Protein AF-A0A651FZJ6-F1 (afdb_monomer)

Foldseek 3Di:
DVVVVVVVVVVVVVVVVVQVVCCPDHPDNVVQVVCVVVVNHDDDDDDPPVCVVPPDPDPDPDDDPDDDPDDPDDDDDPVRVVVVVVVVVVVVVVVVVVVVVVVVVVPDPDPDDDPDDDDPDDPPDPDPDDD

Sequence (131 aa):
MKRRVFRGLAAFAVVAAGLALAGCAGDLNPVRDVFVATGIGEGPREAPEFISQTRPAASGYLPIGQTAPARDTTPKTDEELAEMEVELRRLRDRNTASAASARALASSPAPEPVIVEPVPALEPSPRPPQY

pLDDT: mean 80.11, std 11.49, range [53.88, 98.62]

Solvent-accessible surface area (backbone atoms only — not comparable to full-atom values): 8579 Å² total; per-residue (Å²): 111,69,71,62,53,52,51,51,52,52,53,49,51,52,52,52,51,51,54,60,58,36,55,73,78,50,97,54,42,72,66,59,51,51,32,32,74,68,69,80,34,82,70,94,71,83,72,56,68,73,53,61,73,68,48,64,96,71,75,70,85,78,66,86,87,65,77,74,77,82,70,98,61,84,78,77,51,75,67,59,48,54,51,49,54,53,52,52,51,54,48,50,52,52,52,50,52,53,50,50,53,51,50,56,61,68,68,50,78,81,76,79,80,80,84,73,78,79,78,77,81,76,76,81,77,79,78,77,84,88,128

Radius of gyration: 37.33 Å; Cα contacts (8 Å, |Δi|>4): 17; chains: 1; bounding box: 111×58×57 Å

Structure (mmCIF, N/CA/C/O backbone):
data_AF-A0A651FZJ6-F1
#
_entry.id   AF-A0A651FZJ6-F1
#
loop_
_atom_site.group_PDB
_atom_site.id
_atom_site.type_symbol
_atom_site.label_atom_id
_atom_site.label_alt_id
_atom_site.label_comp_id
_atom_site.label_asym_id
_atom_site.label_entity_id
_atom_site.label_seq_id
_atom_site.pdbx_PDB_ins_code
_atom_site.Cartn_x
_atom_site.Cartn_y
_atom_site.Cartn_z
_atom_site.occupancy
_atom_site.B_iso_or_equiv
_atom_site.auth_seq_id
_atom_site.auth_comp_id
_atom_site.auth_asym_id
_atom_site.auth_atom_id
_atom_site.pdbx_PDB_model_num
ATOM 1 N N . MET A 1 1 ? -61.856 -21.231 -19.435 1.00 56.16 1 MET A N 1
ATOM 2 C CA . MET A 1 1 ? -60.679 -20.420 -19.842 1.00 56.16 1 MET A CA 1
ATOM 3 C C . MET A 1 1 ? -59.886 -19.839 -18.672 1.00 56.16 1 MET A C 1
ATOM 5 O O . MET A 1 1 ? -58.691 -20.094 -18.616 1.00 56.16 1 MET A O 1
ATOM 9 N N . LYS A 1 2 ? -60.507 -19.148 -17.701 1.00 54.03 2 LYS A N 1
ATOM 10 C CA . LYS A 1 2 ? -59.806 -18.416 -16.618 1.00 54.03 2 LYS A CA 1
ATOM 11 C C . LYS A 1 2 ? -58.753 -19.227 -15.837 1.00 54.03 2 LYS A C 1
ATOM 13 O O . LYS A 1 2 ? -57.656 -18.735 -15.626 1.00 54.03 2 LYS A O 1
ATOM 18 N N . ARG A 1 3 ? -59.026 -20.495 -15.499 1.00 60.97 3 ARG A N 1
ATOM 19 C CA . ARG A 1 3 ? -58.083 -21.375 -14.769 1.00 60.97 3 ARG A CA 1
ATOM 20 C C . ARG A 1 3 ? -56.836 -21.790 -15.563 1.00 60.97 3 ARG A C 1
ATOM 22 O O . ARG A 1 3 ? -55.796 -22.027 -14.961 1.00 60.97 3 ARG A O 1
ATOM 29 N N . ARG A 1 4 ? -56.930 -21.894 -16.895 1.00 64.62 4 ARG A N 1
ATOM 30 C CA . ARG A 1 4 ? -55.774 -22.220 -17.756 1.00 64.62 4 ARG A CA 1
ATOM 31 C C . ARG A 1 4 ? -54.884 -20.993 -17.955 1.00 64.62 4 ARG A C 1
ATOM 33 O O . ARG A 1 4 ? -53.672 -21.116 -17.885 1.00 64.62 4 ARG A O 1
ATOM 40 N N . VAL A 1 5 ? -55.500 -19.816 -18.084 1.00 65.31 5 VAL A N 1
ATOM 41 C CA . VAL A 1 5 ? -54.796 -18.525 -18.154 1.00 65.31 5 VAL A CA 1
ATOM 42 C C . VAL A 1 5 ? -54.078 -18.222 -16.836 1.00 65.31 5 VAL A C 1
ATOM 44 O O . VAL A 1 5 ? -52.904 -17.884 -16.854 1.00 65.31 5 VAL A O 1
ATOM 47 N N . PHE A 1 6 ? -54.731 -18.443 -15.689 1.00 66.31 6 PHE A N 1
ATOM 48 C CA . PHE A 1 6 ? -54.115 -18.242 -14.371 1.00 66.31 6 PHE A CA 1
ATOM 49 C C . PHE A 1 6 ? -52.937 -19.191 -14.107 1.00 66.31 6 PHE A C 1
ATOM 51 O O . PHE A 1 6 ? -51.927 -18.779 -13.549 1.00 66.31 6 PHE A O 1
ATOM 58 N N . ARG A 1 7 ? -53.041 -20.455 -14.543 1.00 71.38 7 ARG A N 1
ATOM 59 C CA . ARG A 1 7 ? -51.930 -21.418 -14.464 1.00 71.38 7 ARG A CA 1
ATOM 60 C C . ARG A 1 7 ? -50.764 -21.038 -15.376 1.00 71.38 7 ARG A C 1
ATOM 62 O O . ARG A 1 7 ? -49.622 -21.170 -14.955 1.00 71.38 7 ARG A O 1
ATOM 69 N N . GLY A 1 8 ? -51.043 -20.538 -16.581 1.00 71.50 8 GLY A N 1
ATOM 70 C CA . GLY A 1 8 ? -50.011 -20.030 -17.490 1.00 71.50 8 GLY A CA 1
ATOM 71 C C . GLY A 1 8 ? -49.294 -18.799 -16.933 1.00 71.50 8 GLY A C 1
ATOM 72 O O . GLY A 1 8 ? -48.071 -18.736 -16.967 1.00 71.50 8 GLY A O 1
ATOM 73 N N . LEU A 1 9 ? -50.045 -17.865 -16.342 1.00 76.38 9 LEU A N 1
ATOM 74 C CA . LEU A 1 9 ? -49.489 -16.655 -15.733 1.00 76.38 9 LEU A CA 1
ATOM 75 C C . LEU A 1 9 ? -48.624 -16.976 -14.504 1.00 76.38 9 LEU A C 1
ATOM 77 O O . LEU A 1 9 ? -47.550 -16.408 -14.337 1.00 76.38 9 LEU A O 1
ATOM 81 N N . ALA A 1 10 ? -49.066 -17.924 -13.672 1.00 75.06 10 ALA A N 1
ATOM 82 C CA . ALA A 1 10 ? -48.309 -18.378 -12.509 1.00 75.06 10 ALA A CA 1
ATOM 83 C C . ALA A 1 10 ? -47.012 -19.100 -12.910 1.00 75.06 10 ALA A C 1
ATOM 85 O O . ALA A 1 10 ? -45.965 -18.840 -12.327 1.00 75.06 10 ALA A O 1
ATOM 86 N N . ALA A 1 11 ? -47.054 -19.959 -13.933 1.00 77.62 11 ALA A N 1
ATOM 87 C CA . ALA A 1 11 ? -45.857 -20.623 -14.446 1.00 77.62 11 ALA A CA 1
ATOM 88 C C . ALA A 1 11 ? -44.850 -19.616 -15.030 1.00 77.62 11 ALA A C 1
ATOM 90 O O . ALA A 1 11 ? -43.655 -19.712 -14.760 1.00 77.62 11 ALA A O 1
ATOM 91 N N . PHE A 1 12 ? -45.334 -18.612 -15.767 1.00 79.44 12 PHE A N 1
ATOM 92 C CA . PHE A 1 12 ? -44.494 -17.543 -16.304 1.00 79.44 12 PHE A CA 1
ATOM 93 C C . PHE A 1 12 ? -43.837 -16.710 -15.196 1.00 79.44 12 PHE A C 1
ATOM 95 O O . PHE A 1 12 ? -42.640 -16.441 -15.258 1.00 79.44 12 PHE A O 1
ATOM 102 N N . ALA A 1 13 ? -44.587 -16.361 -14.147 1.00 80.62 13 ALA A N 1
ATOM 103 C CA . ALA A 1 13 ? -44.062 -15.619 -13.003 1.00 80.62 13 ALA A CA 1
ATOM 104 C C . ALA A 1 13 ? -42.963 -16.391 -12.251 1.00 80.62 13 ALA A C 1
ATOM 106 O O . ALA A 1 13 ? -41.971 -15.794 -11.841 1.00 80.62 13 ALA A O 1
ATOM 107 N N . VAL A 1 14 ? -43.101 -17.714 -12.115 1.00 81.00 14 VAL A N 1
ATOM 108 C CA . VAL A 1 14 ? -42.085 -18.569 -11.476 1.00 81.00 14 VAL A CA 1
ATOM 109 C C . VAL A 1 14 ? -40.801 -18.633 -12.308 1.00 81.00 14 VAL A C 1
ATOM 111 O O . VAL A 1 14 ? -39.712 -18.498 -11.754 1.00 81.00 14 VAL A O 1
ATOM 114 N N . VAL A 1 15 ? -40.905 -18.777 -13.633 1.00 78.88 15 VAL A N 1
ATOM 115 C CA . VAL A 1 15 ? -39.729 -18.779 -14.523 1.00 78.88 15 VAL A CA 1
ATOM 116 C C . VAL A 1 15 ? -39.040 -17.412 -14.532 1.00 78.88 15 VAL A C 1
ATOM 118 O O . VAL A 1 15 ? -37.818 -17.341 -14.416 1.00 78.88 15 VAL A O 1
ATOM 121 N N . ALA A 1 16 ? -39.809 -16.323 -14.600 1.00 75.62 16 ALA A N 1
ATOM 122 C CA . ALA A 1 16 ? -39.272 -14.966 -14.562 1.00 75.62 16 ALA A CA 1
ATOM 123 C C . ALA A 1 16 ? -38.548 -14.667 -13.236 1.00 75.62 16 ALA A C 1
ATOM 125 O O . ALA A 1 16 ? -37.455 -14.104 -13.246 1.00 75.62 16 ALA A O 1
ATOM 126 N N . ALA A 1 17 ? -39.114 -15.100 -12.104 1.00 72.25 17 ALA A N 1
ATOM 127 C CA . ALA A 1 17 ? -38.477 -14.965 -10.797 1.00 72.25 17 ALA A CA 1
ATOM 128 C C . ALA A 1 17 ? -37.187 -15.798 -10.689 1.00 72.25 17 ALA A C 1
ATOM 130 O O . ALA A 1 17 ? -36.192 -15.314 -10.154 1.00 72.25 17 ALA A O 1
ATOM 131 N N . GLY A 1 18 ? -37.171 -17.017 -11.243 1.00 68.38 18 GLY A N 1
ATOM 132 C CA . GLY A 1 18 ? -35.977 -17.867 -11.281 1.00 68.38 18 GLY A CA 1
ATOM 133 C C . GLY A 1 18 ? -34.826 -17.253 -12.083 1.00 68.38 18 GLY A C 1
ATOM 134 O O . GLY A 1 18 ? -33.690 -17.245 -11.616 1.00 68.38 18 GLY A O 1
ATOM 135 N N . LEU A 1 19 ? -35.118 -16.671 -13.251 1.00 66.88 19 LEU A N 1
ATOM 136 C CA . LEU A 1 19 ? -34.114 -15.997 -14.087 1.00 66.88 19 LEU A CA 1
ATOM 137 C C . LEU A 1 19 ? -33.584 -14.708 -13.438 1.00 66.88 19 LEU A C 1
ATOM 139 O O . LEU A 1 19 ? -32.388 -14.431 -13.520 1.00 66.88 19 LEU A O 1
ATOM 143 N N . ALA A 1 20 ? -34.446 -13.944 -12.761 1.00 67.62 20 ALA A N 1
ATOM 144 C CA . ALA A 1 20 ? -34.046 -12.724 -12.059 1.00 67.62 20 ALA A CA 1
ATOM 145 C C . ALA A 1 20 ? -33.136 -13.006 -10.849 1.00 67.62 20 ALA A C 1
ATOM 147 O O . ALA A 1 20 ? -32.210 -12.244 -10.583 1.00 67.62 20 ALA A O 1
ATOM 148 N N . LEU A 1 21 ? -33.375 -14.107 -10.128 1.00 63.00 21 LEU A N 1
ATOM 149 C CA . LEU A 1 21 ? -32.569 -14.498 -8.968 1.00 63.00 21 LEU A CA 1
ATOM 150 C C . LEU A 1 21 ? -31.243 -15.165 -9.369 1.00 63.00 21 LEU A C 1
ATOM 152 O O . LEU A 1 21 ? -30.225 -14.917 -8.727 1.00 63.00 21 LEU A O 1
ATOM 156 N N . ALA A 1 22 ? -31.226 -15.966 -10.441 1.00 59.75 22 ALA A N 1
ATOM 157 C CA . ALA A 1 22 ? -30.014 -16.640 -10.914 1.00 59.75 22 ALA A CA 1
ATOM 158 C C . ALA A 1 22 ? -28.991 -15.676 -11.548 1.00 59.75 22 ALA A C 1
ATOM 160 O O . ALA A 1 22 ? -27.789 -15.879 -11.392 1.00 59.75 22 ALA A O 1
ATOM 161 N N . GLY A 1 23 ? -29.453 -14.598 -12.194 1.00 56.06 23 GLY A N 1
ATOM 162 C CA . GLY A 1 23 ? -28.576 -13.620 -12.846 1.00 56.06 23 GLY A CA 1
ATOM 163 C C . GLY A 1 23 ? -27.816 -12.681 -11.900 1.00 56.06 23 GLY A C 1
ATOM 164 O O . GLY A 1 23 ? -26.853 -12.052 -12.328 1.00 56.06 23 GLY A O 1
ATOM 165 N N . CYS A 1 24 ? -28.220 -12.574 -10.629 1.00 60.56 24 CYS A N 1
ATOM 166 C CA . CYS A 1 24 ? -27.622 -11.622 -9.683 1.00 60.56 24 CYS A CA 1
ATOM 167 C C . CYS A 1 24 ? -26.516 -12.207 -8.791 1.00 60.56 24 CYS A C 1
ATOM 169 O O . CYS A 1 24 ? -25.805 -11.432 -8.156 1.00 60.56 24 CYS A O 1
ATOM 171 N N . ALA A 1 25 ? -26.356 -13.533 -8.705 1.00 53.88 25 ALA A N 1
ATOM 172 C CA . ALA A 1 25 ? -25.411 -14.135 -7.753 1.00 53.88 25 ALA A CA 1
ATOM 173 C C . ALA A 1 25 ? -24.718 -15.427 -8.226 1.00 53.88 25 ALA A C 1
ATOM 175 O O . ALA A 1 25 ? -24.008 -16.044 -7.435 1.00 53.88 25 ALA A O 1
ATOM 176 N N . GLY A 1 26 ? -24.898 -15.856 -9.479 1.00 57.28 26 GLY A N 1
ATOM 177 C CA . GLY A 1 26 ? -24.304 -17.099 -9.973 1.00 57.28 26 GLY A CA 1
ATOM 178 C C . GLY A 1 26 ? -23.788 -17.013 -11.405 1.00 57.28 26 GLY A C 1
ATOM 179 O O . GLY A 1 26 ? -24.152 -16.121 -12.165 1.00 57.28 26 GLY A O 1
ATOM 180 N N . ASP A 1 27 ? -22.982 -18.004 -11.786 1.00 62.72 27 ASP A N 1
ATOM 181 C CA . ASP A 1 27 ? -22.454 -18.206 -13.144 1.00 62.72 27 ASP A CA 1
ATOM 182 C C . ASP A 1 27 ? -23.529 -18.512 -14.209 1.00 62.72 27 ASP A C 1
ATOM 184 O O . ASP A 1 27 ? -23.196 -18.784 -15.363 1.00 62.72 27 ASP A O 1
ATOM 188 N N . LEU A 1 28 ? -24.814 -18.455 -13.852 1.00 64.12 28 LEU A N 1
ATOM 189 C CA . LEU A 1 28 ? -25.954 -18.654 -14.742 1.00 64.12 28 LEU A CA 1
ATOM 190 C C . LEU A 1 28 ? -26.447 -17.294 -15.249 1.00 64.12 28 LEU A C 1
ATOM 192 O O . LEU A 1 28 ? -27.296 -16.652 -14.629 1.00 64.12 28 LEU A O 1
ATOM 196 N N . ASN A 1 29 ? -25.915 -16.853 -16.390 1.00 71.81 29 ASN A N 1
ATOM 197 C CA . ASN A 1 29 ? -26.337 -15.619 -17.044 1.00 71.81 29 ASN A CA 1
ATOM 198 C C . ASN A 1 29 ? -26.961 -15.946 -18.412 1.00 71.81 29 ASN A C 1
ATOM 200 O O . ASN A 1 29 ? -26.235 -16.067 -19.398 1.00 71.81 29 ASN A O 1
ATOM 204 N N . PRO A 1 30 ? -28.302 -16.024 -18.510 1.00 75.81 30 PRO A N 1
ATOM 205 C CA . PRO A 1 30 ? -28.985 -16.446 -19.733 1.00 75.81 30 PRO A CA 1
ATOM 206 C C . PRO A 1 30 ? -28.734 -15.498 -20.912 1.00 75.81 30 PRO A C 1
ATOM 208 O O . PRO A 1 30 ? -28.766 -15.924 -22.061 1.00 75.81 30 PRO A O 1
ATOM 211 N N . VAL A 1 31 ? -28.458 -14.217 -20.647 1.00 79.00 31 VAL A N 1
ATOM 212 C CA . VAL A 1 31 ? -28.100 -13.254 -21.693 1.00 79.00 31 VAL A CA 1
ATOM 213 C C . VAL A 1 31 ? -26.701 -13.570 -22.216 1.00 79.00 31 VAL A C 1
ATOM 215 O O . VAL A 1 31 ? -26.538 -13.756 -23.419 1.00 79.00 31 VAL A O 1
ATOM 218 N N . ARG A 1 32 ? -25.709 -13.713 -21.322 1.00 78.06 32 ARG A N 1
ATOM 219 C CA . ARG A 1 32 ? -24.340 -14.127 -21.684 1.00 78.06 32 ARG A CA 1
ATOM 220 C C . ARG A 1 32 ? -24.362 -15.423 -22.486 1.00 78.06 32 ARG A C 1
ATOM 222 O O . ARG A 1 32 ? -23.722 -15.491 -23.527 1.00 78.06 32 ARG A O 1
ATOM 229 N N . ASP A 1 33 ? -25.119 -16.414 -22.036 1.00 80.38 33 ASP A N 1
ATOM 230 C CA . ASP A 1 33 ? -25.146 -17.739 -22.649 1.00 80.38 33 ASP A CA 1
ATOM 231 C C . ASP A 1 33 ? -25.742 -17.700 -24.070 1.00 80.38 33 ASP A C 1
ATOM 233 O O . ASP A 1 33 ? -25.241 -18.382 -24.962 1.00 80.38 33 ASP A O 1
ATOM 237 N N . VAL A 1 34 ? -26.730 -16.831 -24.334 1.00 83.94 34 VAL A N 1
ATOM 238 C CA . VAL A 1 34 ? -27.232 -16.570 -25.699 1.00 83.94 34 VAL A CA 1
ATOM 239 C C . VAL A 1 34 ? -26.172 -15.887 -26.566 1.00 83.94 34 VAL A C 1
ATOM 241 O O . VAL A 1 34 ? -25.998 -16.260 -27.727 1.00 83.94 34 VAL A O 1
ATOM 244 N N . PHE A 1 35 ? -25.431 -14.914 -26.034 1.00 83.38 35 PHE A N 1
ATOM 245 C CA . PHE A 1 35 ? -24.344 -14.275 -26.781 1.00 83.38 35 PHE A CA 1
ATOM 246 C C . PHE A 1 35 ? -23.208 -15.261 -27.093 1.00 83.38 35 PHE A C 1
ATOM 248 O O . PHE A 1 35 ? -22.725 -15.289 -28.224 1.00 83.38 35 PHE A O 1
ATOM 255 N N . VAL A 1 36 ? -22.831 -16.123 -26.145 1.00 84.00 36 VAL A N 1
ATOM 256 C CA . VAL A 1 36 ? -21.841 -17.192 -26.365 1.00 84.00 36 VAL A CA 1
ATOM 257 C C . VAL A 1 36 ? -22.342 -18.193 -27.410 1.00 84.00 36 VAL A C 1
ATOM 259 O O . VAL A 1 36 ? -21.619 -18.513 -28.348 1.00 84.00 36 VAL A O 1
ATOM 262 N N . ALA A 1 37 ? -23.600 -18.637 -27.318 1.00 83.00 37 ALA A N 1
ATOM 263 C CA . ALA A 1 37 ? -24.184 -19.580 -28.274 1.00 83.00 37 ALA A CA 1
ATOM 264 C C . ALA A 1 37 ? -24.323 -19.009 -29.698 1.00 83.00 37 ALA A C 1
ATOM 266 O O . ALA A 1 37 ? -24.252 -19.754 -30.671 1.00 83.00 37 ALA A O 1
ATOM 267 N N . THR A 1 38 ? -24.512 -17.693 -29.833 1.00 87.19 38 THR A N 1
ATOM 268 C CA . THR A 1 38 ? -24.586 -17.002 -31.136 1.00 87.19 38 THR A CA 1
ATOM 269 C C . THR A 1 38 ? -23.210 -16.637 -31.703 1.00 87.19 38 THR A C 1
ATOM 271 O O . THR A 1 38 ? -23.134 -16.066 -32.788 1.00 87.19 38 THR A O 1
ATOM 274 N N . GLY A 1 39 ? -22.121 -16.967 -30.996 1.00 78.31 39 GLY A N 1
ATOM 275 C CA . GLY A 1 39 ? -20.743 -16.702 -31.419 1.00 78.31 39 GLY A CA 1
ATOM 276 C C . GLY A 1 39 ? -20.318 -15.233 -31.323 1.00 78.31 39 GLY A C 1
ATOM 277 O O . GLY A 1 39 ? -19.229 -14.883 -31.768 1.00 78.31 39 GLY A O 1
ATOM 278 N N . ILE A 1 40 ? -21.168 -14.373 -30.754 1.00 84.19 40 ILE A N 1
ATOM 279 C CA . ILE A 1 40 ? -20.885 -12.947 -30.528 1.00 84.19 40 ILE A CA 1
ATOM 280 C C . ILE A 1 40 ? -20.202 -12.744 -29.164 1.00 84.19 40 ILE A C 1
ATOM 282 O O . ILE A 1 40 ? -19.433 -11.805 -28.978 1.00 84.19 40 ILE A O 1
ATOM 286 N N . GLY A 1 41 ? -20.499 -13.613 -28.199 1.00 77.06 41 GLY A N 1
ATOM 287 C CA . GLY A 1 41 ? -19.971 -13.584 -26.842 1.00 77.06 41 GLY A CA 1
ATOM 288 C C . GLY A 1 41 ? -18.797 -14.535 -26.638 1.00 77.06 41 GLY A C 1
ATOM 289 O O . GLY A 1 41 ? -18.684 -15.572 -27.286 1.00 77.06 41 GLY A O 1
ATOM 290 N N . GLU A 1 42 ? -17.945 -14.194 -25.678 1.00 77.00 42 GLU A N 1
ATOM 291 C CA . GLU A 1 42 ? -16.810 -15.013 -25.266 1.00 77.00 42 GLU A CA 1
ATOM 292 C C . GLU A 1 42 ? -17.217 -15.980 -24.143 1.00 77.00 42 GLU A C 1
ATOM 294 O O . GLU A 1 42 ? -17.819 -15.569 -23.147 1.00 77.00 42 GLU A O 1
ATOM 299 N N . GLY A 1 43 ? -16.897 -17.266 -24.302 1.00 76.50 43 GLY A N 1
ATOM 300 C CA . GLY A 1 43 ? -17.128 -18.275 -23.269 1.00 76.50 43 GLY A CA 1
ATOM 301 C C . GLY A 1 43 ? -16.175 -18.140 -22.071 1.00 76.50 43 GLY A C 1
ATOM 302 O O . GLY A 1 43 ? -15.201 -17.383 -22.124 1.00 76.50 43 GLY A O 1
ATOM 303 N N . PRO A 1 44 ? -16.419 -18.891 -20.981 1.00 71.94 44 PRO A N 1
ATOM 304 C CA . PRO A 1 44 ? -15.479 -18.978 -19.869 1.00 71.94 44 PRO A CA 1
ATOM 305 C C . PRO A 1 44 ? -14.117 -19.454 -20.383 1.00 71.94 44 PRO A C 1
ATOM 307 O O . PRO A 1 44 ? -14.021 -20.511 -21.007 1.00 71.94 44 PRO A O 1
ATOM 310 N N . ARG A 1 45 ? -13.067 -18.670 -20.136 1.00 78.06 45 ARG A N 1
ATOM 311 C CA . ARG A 1 45 ? -11.692 -19.058 -20.455 1.00 78.06 45 ARG A CA 1
ATOM 312 C C . ARG A 1 45 ? -11.033 -19.641 -19.221 1.00 78.06 45 ARG A C 1
ATOM 314 O O . ARG A 1 45 ? -11.185 -19.111 -18.119 1.00 78.06 45 ARG A O 1
ATOM 321 N N . GLU A 1 46 ? -10.281 -20.710 -19.428 1.00 80.69 46 GLU A N 1
ATOM 322 C CA . GLU A 1 46 ? -9.423 -21.255 -18.390 1.00 80.69 46 GLU A CA 1
ATOM 323 C C . GLU A 1 46 ? -8.365 -20.217 -18.001 1.00 80.69 46 GLU A C 1
ATOM 325 O O . GLU A 1 46 ? -7.832 -19.490 -18.848 1.00 80.69 46 GLU A O 1
ATOM 330 N N . ALA A 1 47 ? -8.110 -20.097 -16.700 1.00 80.12 47 ALA A N 1
ATOM 331 C CA . ALA A 1 47 ? -7.094 -19.181 -16.216 1.00 80.12 47 ALA A CA 1
ATOM 332 C C . ALA A 1 47 ? -5.704 -19.687 -16.649 1.00 80.12 47 ALA A C 1
ATOM 334 O O . ALA A 1 47 ? -5.441 -20.882 -16.541 1.00 80.12 47 ALA A O 1
ATOM 335 N N . PRO A 1 48 ? -4.795 -18.804 -17.096 1.00 88.38 48 PRO A N 1
ATOM 336 C CA . PRO A 1 48 ? -3.400 -19.160 -17.326 1.00 88.38 48 PRO A CA 1
ATOM 337 C C . PRO A 1 48 ? -2.756 -19.840 -16.114 1.00 88.38 48 PRO A C 1
ATOM 339 O O . PRO A 1 48 ? -3.050 -19.494 -14.969 1.00 88.38 48 PRO A O 1
ATOM 342 N N . GLU A 1 49 ? -1.804 -20.734 -16.369 1.00 85.81 49 GLU A N 1
ATOM 343 C CA . GLU A 1 49 ? -1.218 -21.612 -15.348 1.00 85.81 49 GLU A CA 1
ATOM 344 C C . GLU A 1 49 ? -0.540 -20.859 -14.188 1.00 85.81 49 GLU A C 1
ATOM 346 O O . GLU A 1 49 ? -0.629 -21.235 -13.024 1.00 85.81 49 GLU A O 1
ATOM 351 N N . PHE A 1 50 ? 0.087 -19.715 -14.462 1.00 88.25 50 PHE A N 1
ATOM 352 C CA . PHE A 1 50 ? 0.667 -18.904 -13.390 1.00 88.25 50 PHE A CA 1
ATOM 353 C C . PHE A 1 50 ? -0.406 -18.276 -12.481 1.00 88.25 50 PHE A C 1
ATOM 355 O O . PHE A 1 50 ? -0.135 -17.993 -11.317 1.00 88.25 50 PHE A O 1
ATOM 362 N N . ILE A 1 51 ? -1.626 -18.057 -12.982 1.00 84.25 51 ILE A N 1
ATOM 363 C CA . ILE A 1 51 ? -2.750 -17.542 -12.191 1.00 84.25 51 ILE A CA 1
ATOM 364 C C . ILE A 1 51 ? -3.362 -18.673 -11.369 1.00 84.25 51 ILE A C 1
ATOM 366 O O . ILE A 1 51 ? -3.641 -18.466 -10.192 1.00 84.25 51 ILE A O 1
ATOM 370 N N . SER A 1 52 ? -3.539 -19.865 -11.947 1.00 81.56 52 SER A N 1
ATOM 371 C CA . SER A 1 52 ? -4.075 -21.023 -11.218 1.00 81.56 52 SER A CA 1
ATOM 372 C C . SER A 1 52 ? -3.177 -21.417 -10.039 1.00 81.56 52 SER A C 1
ATOM 374 O O . SER A 1 52 ? -3.687 -21.680 -8.953 1.00 81.56 52 SER A O 1
ATOM 376 N N . GLN A 1 53 ? -1.852 -21.369 -10.216 1.00 85.00 53 GLN A N 1
ATOM 377 C CA . GLN A 1 53 ? -0.878 -21.724 -9.178 1.00 85.00 53 GLN A CA 1
ATOM 378 C C . GLN A 1 53 ? -0.715 -20.664 -8.081 1.00 85.00 53 GLN A C 1
ATOM 380 O O . GLN A 1 53 ? -0.436 -21.003 -6.932 1.00 85.00 53 GLN A O 1
ATOM 385 N N . THR A 1 54 ? -0.848 -19.378 -8.418 1.00 84.75 54 THR A N 1
ATOM 386 C CA . THR A 1 54 ? -0.632 -18.286 -7.450 1.00 84.75 54 THR A CA 1
ATOM 387 C C . THR A 1 54 ? -1.906 -17.860 -6.735 1.00 84.75 54 THR A C 1
ATOM 389 O O . THR A 1 54 ? -1.835 -17.277 -5.650 1.00 84.75 54 THR A O 1
ATOM 392 N N . ARG A 1 55 ? -3.081 -18.130 -7.317 1.00 78.81 55 ARG A N 1
ATOM 393 C CA . ARG A 1 55 ? -4.355 -17.737 -6.721 1.00 78.81 55 ARG A CA 1
ATOM 394 C C . ARG A 1 55 ? -4.642 -18.601 -5.490 1.00 78.81 55 ARG A C 1
ATOM 396 O O . ARG A 1 55 ? -4.698 -19.824 -5.604 1.00 78.81 55 ARG A O 1
ATOM 403 N N . PRO A 1 56 ? -4.902 -17.994 -4.319 1.00 79.50 56 PRO A N 1
ATOM 404 C CA . PRO A 1 56 ? -5.372 -18.739 -3.161 1.00 79.50 56 PRO A CA 1
ATOM 405 C C . PRO A 1 56 ? -6.644 -19.518 -3.512 1.00 79.50 56 PRO A C 1
ATOM 407 O O . PRO A 1 56 ? -7.591 -18.937 -4.046 1.00 79.50 56 PRO A O 1
ATOM 410 N N . ALA A 1 57 ? -6.685 -20.811 -3.174 1.00 70.56 57 ALA A N 1
ATOM 411 C CA . ALA A 1 57 ? -7.836 -21.685 -3.437 1.00 70.56 57 ALA A CA 1
ATOM 412 C C . ALA A 1 57 ? -9.149 -21.149 -2.830 1.00 70.56 57 ALA A C 1
ATOM 414 O O . ALA A 1 57 ? -10.233 -21.426 -3.335 1.00 70.56 57 ALA A O 1
ATOM 415 N N . ALA A 1 58 ? -9.042 -20.338 -1.775 1.00 67.38 58 ALA A N 1
ATOM 416 C CA . ALA A 1 58 ? -10.132 -19.571 -1.198 1.00 67.38 58 ALA A CA 1
ATOM 417 C C . ALA A 1 58 ? -9.733 -18.091 -1.116 1.00 67.38 58 ALA A C 1
ATOM 419 O O . ALA A 1 58 ? -9.093 -17.656 -0.159 1.00 67.38 58 ALA A O 1
ATOM 420 N N . SER A 1 59 ? -10.127 -17.287 -2.103 1.00 63.12 59 SER A N 1
ATOM 421 C CA . SER A 1 59 ? -10.202 -15.838 -1.914 1.00 63.12 59 SER A CA 1
ATOM 422 C C . SER A 1 59 ? -11.511 -15.540 -1.189 1.00 63.12 59 SER A C 1
ATOM 424 O O . SER A 1 59 ? -12.541 -15.312 -1.824 1.00 63.12 59 SER A O 1
ATOM 426 N N . GLY A 1 60 ? -11.500 -15.625 0.143 1.00 69.94 60 GLY A N 1
ATOM 427 C CA . GLY A 1 60 ? -12.629 -15.159 0.940 1.00 69.94 60 GLY A CA 1
ATOM 428 C C . GLY A 1 60 ? -12.956 -13.715 0.556 1.00 69.94 60 GLY A C 1
ATOM 429 O O . GLY A 1 60 ? -12.050 -12.895 0.403 1.00 69.94 60 GLY A O 1
ATOM 430 N N . TYR A 1 61 ? -14.240 -13.412 0.357 1.00 67.62 61 TYR A N 1
ATOM 431 C CA . TYR A 1 61 ? -14.714 -12.036 0.244 1.00 67.62 61 TYR A CA 1
ATOM 432 C C . TYR A 1 61 ? -14.167 -11.246 1.439 1.00 67.62 61 TYR A C 1
ATOM 434 O O . TYR A 1 61 ? -14.413 -11.634 2.581 1.00 67.62 61 TYR A O 1
ATOM 442 N N . LEU A 1 62 ? -13.396 -10.184 1.180 1.00 67.94 62 LEU A N 1
ATOM 443 C CA . LEU A 1 62 ? -12.969 -9.241 2.209 1.00 67.94 62 LEU A CA 1
ATOM 444 C C . LEU A 1 62 ? -14.024 -8.126 2.270 1.00 67.94 62 LEU A C 1
ATOM 446 O O .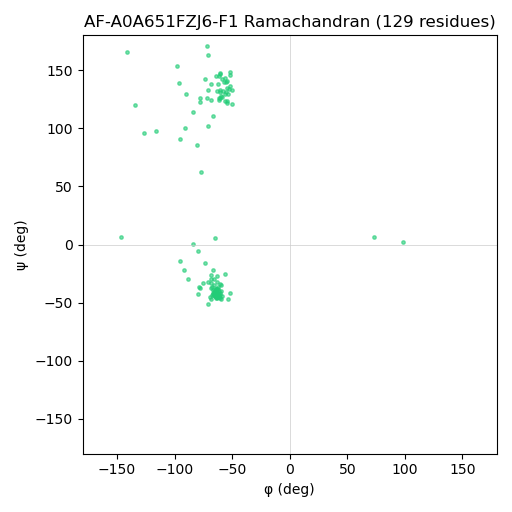 LEU A 1 62 ? -14.044 -7.260 1.392 1.00 67.94 62 LEU A O 1
ATOM 450 N N . PRO A 1 63 ? -14.947 -8.160 3.241 1.00 72.56 63 PRO A N 1
ATOM 451 C CA . PRO A 1 63 ? -16.012 -7.178 3.348 1.00 72.56 63 PRO A CA 1
ATOM 452 C C . PRO A 1 63 ? -15.445 -5.776 3.547 1.00 72.56 63 PRO A C 1
ATOM 454 O O . PRO A 1 63 ? -14.698 -5.493 4.485 1.00 72.56 63 PRO A O 1
ATOM 457 N N . ILE A 1 64 ? -15.847 -4.885 2.648 1.00 72.94 64 ILE A N 1
ATOM 458 C CA . ILE A 1 64 ? -15.517 -3.466 2.705 1.00 72.94 64 ILE A CA 1
ATOM 459 C C . ILE A 1 64 ? -16.258 -2.879 3.914 1.00 72.94 64 ILE A C 1
ATOM 461 O O . ILE A 1 64 ? -17.471 -3.035 4.029 1.00 72.94 64 ILE A O 1
ATOM 465 N N . GLY A 1 65 ? -15.532 -2.246 4.836 1.00 75.31 65 GLY A N 1
ATOM 466 C CA . GLY A 1 65 ? -16.102 -1.697 6.073 1.00 75.31 65 GLY A CA 1
ATOM 467 C C . GLY A 1 65 ? -15.944 -2.579 7.314 1.00 75.31 65 GLY A C 1
ATOM 468 O O . GLY A 1 65 ? -16.390 -2.174 8.385 1.00 75.31 65 GLY A O 1
ATOM 469 N N . GLN A 1 66 ? -15.281 -3.738 7.222 1.00 69.06 66 GLN A N 1
ATOM 470 C CA . GLN A 1 66 ? -14.816 -4.413 8.433 1.00 69.06 66 GLN A CA 1
ATOM 471 C C . GLN A 1 66 ? -13.553 -3.745 8.965 1.00 69.06 66 GLN A C 1
ATOM 473 O O . GLN A 1 66 ? -12.564 -3.555 8.254 1.00 69.06 66 GLN A O 1
ATOM 478 N N . THR A 1 67 ? -13.605 -3.367 10.237 1.00 72.12 67 THR A N 1
ATOM 479 C CA . THR A 1 67 ? -12.443 -2.883 10.970 1.00 72.12 67 THR A CA 1
ATOM 480 C C . THR A 1 67 ? -11.429 -4.017 11.050 1.00 72.12 67 THR A C 1
ATOM 482 O O . THR A 1 67 ? -11.788 -5.148 11.380 1.00 72.12 67 THR A O 1
ATOM 485 N N . ALA A 1 68 ? -10.168 -3.724 10.725 1.00 76.81 68 ALA A N 1
ATOM 486 C CA . ALA A 1 68 ? -9.090 -4.686 10.904 1.00 76.81 68 ALA A CA 1
ATOM 487 C C . ALA A 1 68 ? -9.113 -5.231 12.347 1.00 76.81 68 ALA A C 1
ATOM 489 O O . ALA A 1 68 ? -9.454 -4.474 13.264 1.00 76.81 68 ALA A O 1
ATOM 490 N N . PRO A 1 69 ? -8.757 -6.512 12.563 1.00 79.50 69 PRO A N 1
ATOM 491 C CA . PRO A 1 69 ? -8.658 -7.058 13.908 1.00 79.50 69 PRO A CA 1
ATOM 492 C C . PRO A 1 69 ? -7.772 -6.148 14.761 1.00 79.50 69 PRO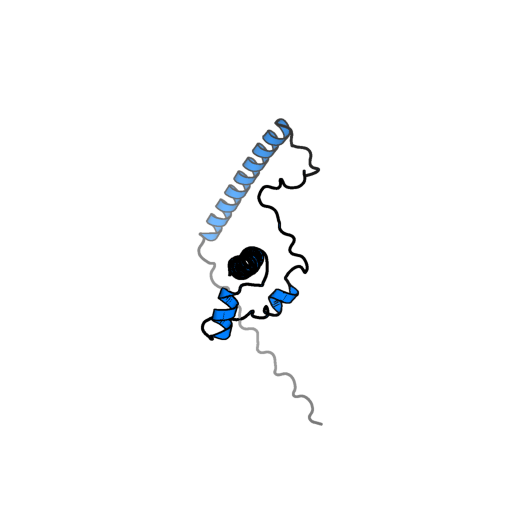 A C 1
ATOM 494 O O . PRO A 1 69 ? -6.738 -5.659 14.291 1.00 79.50 69 PRO A O 1
ATOM 497 N N . ALA A 1 70 ? -8.215 -5.887 15.993 1.00 79.19 70 ALA A N 1
ATOM 498 C CA . ALA A 1 70 ? -7.482 -5.044 16.923 1.00 79.19 70 ALA A CA 1
ATOM 499 C C . ALA A 1 70 ? -6.061 -5.597 17.066 1.00 79.19 70 ALA A C 1
ATOM 501 O O . ALA A 1 70 ? -5.867 -6.779 17.354 1.00 79.19 70 ALA A O 1
ATOM 502 N N . ARG A 1 71 ? -5.066 -4.752 16.796 1.00 82.75 71 ARG A N 1
ATOM 503 C CA . ARG A 1 71 ? -3.670 -5.133 16.986 1.00 82.75 71 ARG A CA 1
ATOM 504 C C . ARG A 1 71 ? -3.407 -5.209 18.482 1.00 82.75 71 ARG A C 1
ATOM 506 O O . ARG A 1 71 ? -3.760 -4.280 19.203 1.00 82.75 71 ARG A O 1
ATOM 513 N N . ASP A 1 72 ? -2.760 -6.285 18.917 1.00 85.44 72 ASP A N 1
ATOM 514 C CA . ASP A 1 72 ? -2.279 -6.440 20.291 1.00 85.44 72 ASP A CA 1
ATOM 515 C C . ASP A 1 72 ? -1.002 -5.612 20.493 1.00 85.44 72 ASP A C 1
ATOM 517 O O . ASP A 1 72 ? 0.108 -6.117 20.639 1.00 85.44 72 ASP A O 1
ATOM 521 N N . THR A 1 73 ? -1.140 -4.298 20.338 1.00 84.44 73 THR A N 1
ATOM 522 C CA . THR A 1 73 ? -0.050 -3.342 20.500 1.00 84.44 73 THR A CA 1
ATOM 523 C C . THR A 1 73 ? -0.552 -2.189 21.339 1.00 84.44 73 THR A C 1
ATOM 525 O O . THR A 1 73 ? -1.493 -1.498 20.940 1.00 84.44 73 THR A O 1
ATOM 528 N N . THR A 1 74 ? 0.093 -1.964 22.478 1.00 87.62 74 THR A N 1
ATOM 529 C CA . THR A 1 74 ? -0.192 -0.819 23.338 1.00 87.62 74 THR A CA 1
ATOM 530 C C . THR A 1 74 ? 0.065 0.483 22.570 1.00 87.62 74 THR A C 1
ATOM 532 O O . THR A 1 74 ? 1.125 0.616 21.946 1.00 87.62 74 THR A O 1
ATOM 535 N N . PRO A 1 75 ? -0.875 1.445 22.581 1.00 87.69 75 PRO A N 1
ATOM 536 C CA . PRO A 1 75 ? -0.626 2.777 22.045 1.00 87.69 75 PRO A CA 1
ATOM 537 C C . PRO A 1 75 ? 0.552 3.428 22.771 1.00 87.69 75 PRO A C 1
ATOM 539 O O . PRO A 1 75 ? 0.693 3.270 23.983 1.00 87.69 75 PRO A O 1
ATOM 542 N N . LYS A 1 76 ? 1.378 4.177 22.038 1.00 92.19 76 LYS A N 1
ATOM 543 C CA . LYS A 1 76 ? 2.419 5.004 22.656 1.00 92.19 76 LYS A CA 1
ATOM 544 C C . LYS A 1 76 ? 1.780 6.089 23.518 1.00 92.19 76 LYS A C 1
ATOM 546 O O . LYS A 1 76 ? 0.728 6.616 23.154 1.00 92.19 76 LYS A O 1
ATOM 551 N N . THR A 1 77 ? 2.424 6.431 24.626 1.00 96.56 77 THR A N 1
ATOM 552 C CA . THR A 1 77 ? 2.055 7.609 25.419 1.00 96.56 77 THR A CA 1
ATOM 553 C C . THR A 1 77 ? 2.433 8.898 24.680 1.00 96.56 77 THR A C 1
ATOM 555 O O . THR A 1 77 ? 3.252 8.879 23.758 1.00 96.56 77 THR A O 1
ATOM 558 N N . ASP A 1 78 ? 1.862 10.033 25.088 1.00 96.69 78 ASP A N 1
ATOM 559 C CA . ASP A 1 78 ? 2.173 11.335 24.479 1.00 96.69 78 ASP A CA 1
ATOM 560 C C . ASP A 1 78 ? 3.660 11.705 24.629 1.00 96.69 78 ASP A C 1
ATOM 562 O O . ASP A 1 78 ? 4.255 12.293 23.725 1.00 96.69 78 ASP A O 1
ATOM 566 N N . GLU A 1 79 ? 4.285 11.309 25.741 1.00 96.50 79 GLU A N 1
ATOM 567 C CA . GLU A 1 79 ? 5.714 11.520 25.992 1.00 96.50 79 GLU A CA 1
ATOM 568 C C . GLU A 1 79 ? 6.584 10.657 25.065 1.00 96.50 79 GLU A C 1
ATOM 570 O O . GLU A 1 79 ? 7.505 11.161 24.421 1.00 96.50 79 GLU A O 1
ATOM 575 N N . GLU A 1 80 ? 6.244 9.374 24.904 1.00 96.38 80 GLU A N 1
ATOM 576 C CA . GLU A 1 80 ? 6.928 8.474 23.965 1.00 96.38 80 GLU A CA 1
ATOM 577 C C . GLU A 1 80 ? 6.770 8.917 22.506 1.00 96.38 80 GLU A C 1
ATOM 579 O O . GLU A 1 80 ? 7.656 8.689 21.676 1.00 96.38 80 GLU A O 1
ATOM 584 N N . LEU A 1 81 ? 5.630 9.525 22.170 1.00 97.38 81 LEU A N 1
ATOM 585 C CA . LEU A 1 81 ? 5.391 10.095 20.852 1.00 97.38 81 LEU A CA 1
ATOM 586 C C . LEU A 1 81 ? 6.275 11.326 20.620 1.00 97.38 81 LEU A C 1
ATOM 588 O O . LEU A 1 81 ? 6.936 11.399 19.584 1.00 97.38 81 LEU A O 1
ATOM 592 N N . ALA A 1 82 ? 6.341 12.244 21.587 1.00 97.62 82 ALA A N 1
ATOM 593 C CA . ALA A 1 82 ? 7.173 13.442 21.502 1.00 97.62 82 ALA A CA 1
ATOM 594 C C . ALA A 1 82 ? 8.667 13.102 21.355 1.00 97.62 82 ALA A C 1
ATOM 596 O O . ALA A 1 82 ? 9.347 13.669 20.496 1.00 97.62 82 ALA A O 1
ATOM 597 N N . GLU A 1 83 ? 9.168 12.131 22.122 1.00 98.19 83 GLU A N 1
ATOM 598 C CA . GLU A 1 83 ? 10.553 11.661 22.000 1.00 98.19 83 GLU A CA 1
ATOM 599 C C . GLU A 1 83 ? 10.814 11.049 20.614 1.00 98.19 83 GLU A C 1
ATOM 601 O O . GLU A 1 83 ? 11.799 11.373 19.947 1.00 98.19 83 GLU A O 1
ATOM 606 N N . MET A 1 84 ? 9.884 10.229 20.113 1.00 97.25 84 MET A N 1
ATOM 607 C CA . MET A 1 84 ? 9.995 9.639 18.778 1.00 97.25 84 MET A CA 1
ATOM 608 C C . MET A 1 84 ? 10.008 10.707 17.672 1.00 97.25 84 MET A C 1
ATOM 610 O O . MET A 1 84 ? 10.736 10.572 16.689 1.00 97.25 84 MET A O 1
ATOM 614 N N . GLU A 1 85 ? 9.243 11.791 17.807 1.00 98.06 85 GLU A N 1
ATOM 615 C CA . GLU A 1 85 ? 9.281 12.905 16.854 1.00 98.06 85 GLU A CA 1
ATOM 616 C C . GLU A 1 85 ? 10.638 13.619 16.842 1.00 98.06 85 GLU A C 1
ATOM 618 O O . GLU A 1 85 ? 11.147 13.972 15.769 1.00 98.06 85 GLU A O 1
ATOM 623 N N . VAL A 1 86 ? 1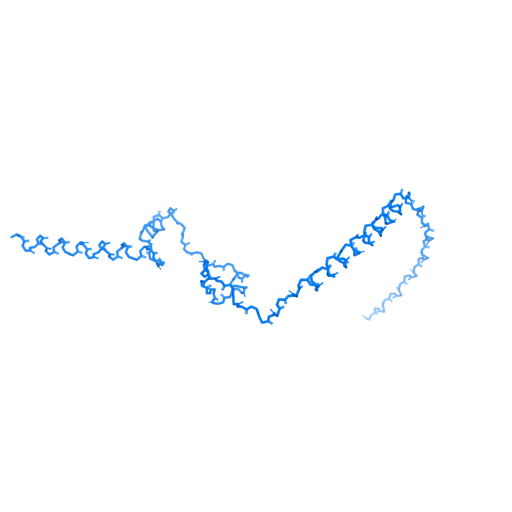1.245 13.810 18.016 1.00 98.56 86 VAL A N 1
ATOM 624 C CA . VAL A 1 86 ? 12.597 14.368 18.147 1.00 98.56 86 VAL A CA 1
ATOM 625 C C . VAL A 1 86 ? 13.619 13.444 17.486 1.00 98.56 86 VAL A C 1
ATOM 627 O O . VAL A 1 86 ? 14.445 13.908 16.691 1.00 98.56 86 VAL A O 1
ATOM 630 N N . GLU A 1 87 ? 13.529 12.136 17.730 1.00 98.06 87 GLU A N 1
ATOM 631 C CA . GLU A 1 87 ? 14.408 11.145 17.112 1.00 98.06 87 GLU A CA 1
ATOM 632 C C . GLU A 1 87 ? 14.284 11.146 15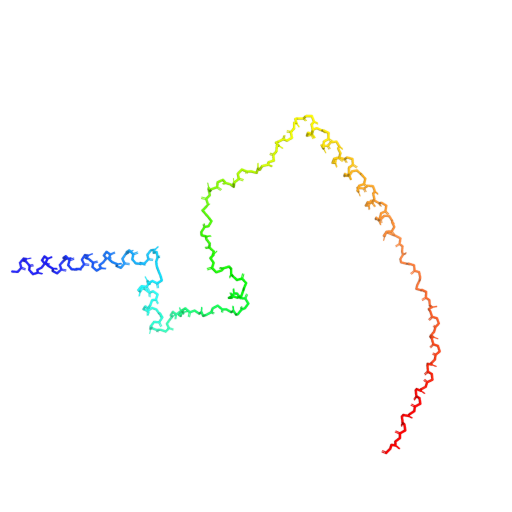.579 1.00 98.06 87 GLU A C 1
ATOM 634 O O . GLU A 1 87 ? 15.294 11.184 14.865 1.00 98.06 87 GLU A O 1
ATOM 639 N N . LEU A 1 88 ? 13.056 11.169 15.052 1.00 98.62 88 LEU A N 1
ATOM 640 C CA . LEU A 1 88 ? 12.799 11.208 13.612 1.00 98.62 88 LEU A CA 1
ATOM 641 C C . LEU A 1 88 ? 13.343 12.484 12.966 1.00 98.62 88 LEU A C 1
ATOM 643 O O . LEU A 1 88 ? 13.900 12.429 11.863 1.00 98.62 88 LEU A O 1
ATOM 647 N N . ARG A 1 89 ? 13.236 13.631 13.646 1.00 98.44 89 ARG A N 1
ATOM 648 C CA . ARG A 1 89 ? 13.830 14.890 13.175 1.00 98.44 89 ARG A CA 1
ATOM 649 C C . ARG A 1 89 ? 15.354 14.783 13.124 1.00 98.44 89 ARG A C 1
ATOM 651 O O . ARG A 1 89 ? 15.948 15.047 12.082 1.00 98.44 89 ARG A O 1
ATOM 658 N N . ARG A 1 90 ? 15.975 14.249 14.178 1.00 98.38 90 ARG A N 1
ATOM 659 C CA . ARG A 1 90 ? 17.424 13.996 14.229 1.00 98.38 90 ARG A CA 1
ATOM 660 C C . ARG A 1 90 ? 17.895 13.043 13.126 1.00 98.38 90 ARG A C 1
ATOM 662 O O . ARG A 1 90 ? 18.975 13.221 12.560 1.00 98.38 90 ARG A O 1
ATOM 669 N N . LEU A 1 91 ? 17.122 12.000 12.825 1.00 98.38 91 LEU A N 1
ATOM 670 C CA . LEU A 1 91 ? 17.400 11.073 11.723 1.00 98.38 91 LEU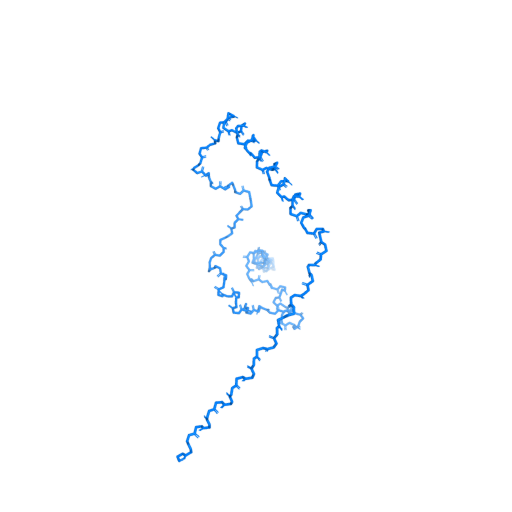 A CA 1
ATOM 671 C C . LEU A 1 91 ? 17.329 11.777 10.368 1.00 98.38 91 LEU A C 1
ATOM 673 O O . LEU A 1 91 ? 18.236 11.616 9.550 1.00 98.38 91 LEU A O 1
ATOM 677 N N . ARG A 1 92 ? 16.294 12.591 10.145 1.00 98.44 92 ARG A N 1
ATOM 678 C CA . ARG A 1 92 ? 16.153 13.381 8.920 1.00 98.44 92 ARG A CA 1
ATOM 679 C C . ARG A 1 92 ? 17.339 14.321 8.721 1.00 98.44 92 ARG A C 1
ATOM 681 O O . ARG A 1 92 ? 17.878 14.366 7.615 1.00 98.44 92 ARG A O 1
ATOM 688 N N . ASP A 1 93 ? 17.775 15.014 9.766 1.00 98.44 93 ASP A N 1
ATOM 689 C CA . ASP A 1 93 ? 18.890 15.961 9.681 1.00 98.44 93 ASP A CA 1
ATOM 690 C C . ASP A 1 93 ? 20.202 15.247 9.330 1.00 98.44 93 ASP A C 1
ATOM 692 O O . ASP A 1 93 ? 20.916 15.662 8.415 1.00 98.44 93 ASP A O 1
ATOM 696 N N . ARG A 1 94 ? 20.475 14.099 9.969 1.00 97.75 94 ARG A N 1
ATOM 697 C CA . ARG A 1 94 ? 21.633 13.249 9.635 1.00 97.75 94 ARG A CA 1
ATOM 698 C C . ARG A 1 94 ? 21.604 12.768 8.187 1.00 97.75 94 ARG A C 1
ATOM 700 O O . ARG A 1 94 ? 22.611 12.873 7.488 1.00 97.75 94 ARG A O 1
ATOM 707 N N . ASN A 1 95 ? 20.458 12.274 7.724 1.00 98.00 95 ASN A N 1
ATOM 708 C CA . ASN A 1 95 ? 20.306 11.803 6.348 1.00 98.00 95 ASN A CA 1
ATOM 709 C C . ASN A 1 95 ? 20.476 12.946 5.345 1.00 98.00 95 ASN A C 1
ATOM 711 O O . ASN A 1 95 ? 21.104 12.769 4.305 1.00 98.00 95 ASN A O 1
ATOM 715 N N . THR A 1 96 ? 19.968 14.135 5.670 1.00 97.94 96 THR A N 1
ATOM 716 C CA . THR A 1 96 ? 20.108 15.328 4.828 1.00 97.94 96 THR A CA 1
ATOM 717 C C . THR A 1 96 ? 21.570 15.762 4.728 1.00 97.94 96 THR A C 1
ATOM 719 O O . THR A 1 96 ? 22.049 16.018 3.624 1.00 97.94 96 THR A O 1
ATOM 722 N N . ALA A 1 97 ? 22.306 15.760 5.844 1.00 97.31 97 ALA A N 1
ATOM 723 C CA . ALA A 1 97 ? 23.737 16.058 5.865 1.00 97.31 97 ALA A CA 1
ATOM 724 C C . ALA A 1 97 ? 24.558 15.035 5.058 1.00 97.31 97 ALA A C 1
ATOM 726 O O . ALA A 1 97 ? 25.389 15.418 4.236 1.00 97.31 97 ALA A O 1
ATOM 727 N N . SER A 1 98 ? 24.283 13.737 5.226 1.00 96.38 98 SER A N 1
ATOM 728 C CA . SER A 1 98 ? 24.935 12.678 4.443 1.00 96.38 98 SER A CA 1
ATOM 729 C C . SER A 1 98 ? 24.604 12.771 2.950 1.00 96.38 98 SER A C 1
ATOM 731 O O . SER A 1 98 ? 25.472 12.579 2.103 1.00 96.38 98 SER A O 1
ATOM 733 N N . ALA A 1 99 ? 23.367 13.117 2.599 1.00 96.25 99 ALA A N 1
ATOM 734 C CA . ALA A 1 99 ? 22.994 13.323 1.208 1.00 96.25 99 ALA A CA 1
ATOM 735 C C . ALA A 1 99 ? 23.674 14.571 0.615 1.00 96.25 99 ALA A C 1
ATOM 737 O O . ALA A 1 99 ? 23.987 14.593 -0.573 1.00 96.25 99 ALA A O 1
ATOM 738 N N . ALA A 1 100 ? 23.902 15.621 1.409 1.00 95.94 100 ALA A N 1
ATOM 739 C CA . ALA A 1 100 ? 24.648 16.796 0.968 1.00 95.94 100 ALA A CA 1
ATOM 740 C C . ALA A 1 100 ? 26.116 16.453 0.666 1.00 95.94 100 ALA A C 1
ATOM 742 O O . ALA A 1 100 ? 26.614 16.827 -0.395 1.00 95.94 100 ALA A O 1
ATOM 743 N N . SER A 1 101 ? 26.782 15.678 1.532 1.00 92.31 101 SER A N 1
ATOM 744 C CA . SER A 1 101 ? 28.161 15.240 1.279 1.00 92.31 101 SER A CA 1
ATOM 745 C C . SER A 1 101 ? 28.263 14.321 0.058 1.00 92.31 101 SER A C 1
ATOM 747 O O . SER A 1 101 ? 29.145 14.514 -0.777 1.00 92.31 101 SER A O 1
ATOM 749 N N . ALA A 1 102 ? 27.321 13.389 -0.114 1.00 93.25 102 ALA A N 1
ATOM 750 C CA . ALA A 1 102 ? 27.262 12.526 -1.292 1.00 93.25 102 ALA A CA 1
ATOM 751 C C . ALA A 1 102 ? 27.087 13.326 -2.594 1.00 93.25 102 ALA A C 1
ATOM 753 O O . ALA A 1 102 ? 27.760 13.045 -3.582 1.00 93.25 102 ALA A O 1
ATOM 754 N N . ARG A 1 103 ? 26.230 14.358 -2.597 1.00 92.44 103 ARG A N 1
ATOM 755 C CA . ARG A 1 103 ? 26.067 15.248 -3.760 1.00 92.44 103 ARG A CA 1
ATOM 756 C C . ARG A 1 103 ? 27.335 16.040 -4.067 1.00 92.44 103 ARG A C 1
ATOM 758 O O . ARG A 1 103 ? 27.678 16.170 -5.236 1.00 92.44 103 ARG A O 1
ATOM 765 N N . ALA A 1 104 ? 28.040 16.527 -3.045 1.00 89.25 104 ALA A N 1
ATOM 766 C CA . ALA A 1 104 ? 29.312 17.220 -3.234 1.00 89.25 104 ALA A CA 1
ATOM 767 C C . ALA A 1 104 ? 30.360 16.302 -3.887 1.00 89.25 104 ALA A C 1
ATOM 769 O O . ALA A 1 104 ? 30.989 16.686 -4.870 1.00 89.25 104 ALA A O 1
ATOM 770 N N . LEU A 1 105 ? 30.482 15.058 -3.415 1.00 87.31 105 LEU A N 1
ATOM 771 C CA . LEU A 1 105 ? 31.359 14.051 -4.024 1.00 87.31 105 LEU A CA 1
ATOM 772 C C . LEU A 1 105 ? 30.944 13.727 -5.466 1.00 87.31 105 LEU A C 1
ATOM 774 O O . LEU A 1 105 ? 31.788 13.693 -6.355 1.00 87.31 105 LEU A O 1
ATOM 778 N N . ALA A 1 106 ? 29.647 13.550 -5.720 1.00 85.56 106 ALA A N 1
ATOM 779 C CA . ALA A 1 106 ? 29.129 13.254 -7.056 1.00 85.56 106 ALA A CA 1
ATOM 780 C C . ALA A 1 106 ? 29.295 14.414 -8.053 1.00 85.56 106 ALA A C 1
ATOM 782 O O . ALA A 1 106 ? 29.286 14.187 -9.257 1.00 85.56 106 ALA A O 1
ATOM 783 N N . SER A 1 107 ? 29.441 15.650 -7.567 1.00 83.69 107 SER A N 1
ATOM 784 C CA . SER A 1 107 ? 29.714 16.819 -8.410 1.00 83.69 107 SER A CA 1
ATOM 785 C C . SER A 1 107 ? 31.183 16.953 -8.828 1.00 83.69 107 SER A C 1
ATOM 787 O O . SER A 1 107 ? 31.506 17.830 -9.628 1.00 83.69 107 SER A O 1
ATOM 789 N N . SER A 1 108 ? 32.074 16.097 -8.313 1.00 78.38 108 SER A N 1
ATOM 790 C CA . SER A 1 108 ? 33.459 16.055 -8.783 1.00 78.38 108 SER A CA 1
ATOM 791 C C . SER A 1 108 ? 33.544 15.397 -10.170 1.00 78.38 108 SER A C 1
ATOM 793 O O . SER A 1 108 ? 32.786 14.465 -10.454 1.00 78.38 108 SER A O 1
ATOM 795 N N . PRO A 1 109 ? 34.419 15.889 -11.069 1.00 80.12 109 PRO A N 1
ATOM 796 C CA . PRO A 1 109 ? 34.612 15.278 -12.380 1.00 80.12 109 PRO A CA 1
ATOM 797 C C . PRO A 1 109 ? 35.090 13.831 -12.227 1.00 80.12 109 PRO A C 1
ATOM 799 O O . PRO A 1 109 ? 35.815 13.509 -11.284 1.00 80.12 109 PRO A O 1
ATOM 802 N N . ALA A 1 110 ? 34.679 12.962 -13.156 1.00 78.25 110 ALA A N 1
ATOM 803 C CA . ALA A 1 110 ? 35.088 11.562 -13.141 1.00 78.25 110 ALA A CA 1
ATOM 804 C C . ALA A 1 110 ? 36.628 11.463 -13.105 1.00 78.25 110 ALA A C 1
ATOM 806 O O . ALA A 1 110 ? 37.286 12.189 -13.858 1.00 78.25 110 ALA A O 1
ATOM 807 N N . PRO A 1 111 ? 37.208 10.604 -12.246 1.00 77.31 111 PRO A N 1
ATOM 808 C CA . PRO A 1 111 ? 38.651 10.410 -12.222 1.00 77.31 111 PRO A CA 1
ATOM 809 C C . PRO A 1 111 ? 39.126 9.899 -13.585 1.00 77.31 111 PRO A C 1
ATOM 811 O O . PRO A 1 111 ? 38.398 9.169 -14.265 1.00 77.31 111 PRO A O 1
ATOM 814 N N . GLU A 1 112 ? 40.341 10.281 -13.984 1.00 83.50 112 GLU A N 1
ATOM 815 C CA . GLU A 1 112 ? 40.932 9.769 -15.220 1.00 83.50 112 GL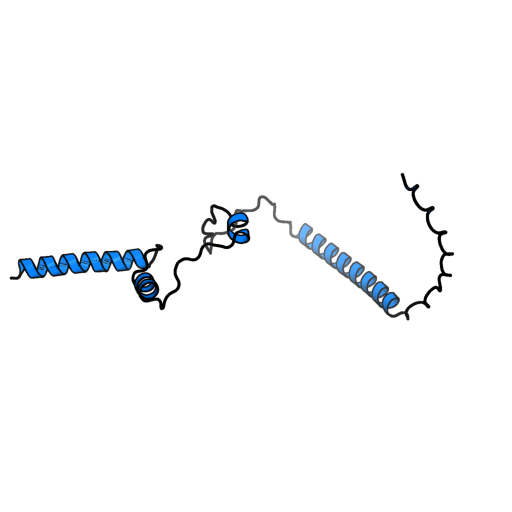U A CA 1
ATOM 816 C C . GLU A 1 112 ? 40.954 8.233 -15.207 1.00 83.50 112 GLU A C 1
ATOM 818 O O . GLU A 1 112 ? 41.225 7.621 -14.166 1.00 83.50 112 GLU A O 1
ATOM 823 N N . PRO A 1 113 ? 40.648 7.590 -16.348 1.00 84.00 113 PRO A N 1
ATOM 824 C CA . PRO A 1 113 ? 40.665 6.143 -16.436 1.00 84.00 113 PRO A CA 1
ATOM 825 C C . PRO A 1 113 ? 42.071 5.629 -16.121 1.00 84.00 113 PRO A C 1
ATOM 827 O O . PRO A 1 113 ? 43.049 6.022 -16.756 1.00 84.00 113 PRO A O 1
ATOM 830 N N . VAL A 1 114 ? 42.167 4.711 -15.158 1.00 81.25 114 VAL A N 1
ATOM 831 C CA . VAL A 1 114 ? 43.403 3.965 -14.922 1.00 81.25 114 VAL A CA 1
ATOM 832 C C . VAL A 1 114 ? 43.637 3.084 -16.144 1.00 81.25 114 VAL A C 1
ATOM 834 O O . VAL A 1 114 ? 42.886 2.139 -16.390 1.00 81.25 114 VAL A O 1
ATOM 837 N N . ILE A 1 115 ? 44.669 3.405 -16.922 1.00 81.44 115 ILE A N 1
ATOM 838 C CA . ILE A 1 115 ? 45.123 2.548 -18.013 1.00 81.44 115 ILE A CA 1
ATOM 839 C C . ILE A 1 115 ? 45.780 1.329 -17.368 1.00 81.44 115 ILE A C 1
ATOM 841 O O . ILE A 1 115 ? 46.900 1.399 -16.870 1.00 81.44 115 ILE A O 1
ATOM 845 N N . VAL A 1 116 ? 45.049 0.218 -17.332 1.00 81.38 116 VAL A N 1
ATOM 846 C CA . VAL A 1 116 ? 45.603 -1.077 -16.941 1.00 81.38 116 VAL A CA 1
ATOM 847 C C . VAL A 1 116 ? 46.375 -1.610 -18.143 1.00 81.38 116 VAL A C 1
ATOM 849 O O . VAL A 1 116 ? 45.807 -1.735 -19.231 1.00 81.38 116 VAL A O 1
ATOM 852 N N . GLU A 1 117 ? 47.667 -1.894 -17.967 1.00 81.25 117 GLU A N 1
ATOM 853 C CA . GLU A 1 117 ? 48.451 -2.553 -19.011 1.00 81.25 117 GLU A CA 1
ATOM 854 C C . GLU A 1 117 ? 47.792 -3.888 -19.396 1.00 81.25 117 GLU A C 1
ATOM 856 O O . GLU A 1 117 ? 4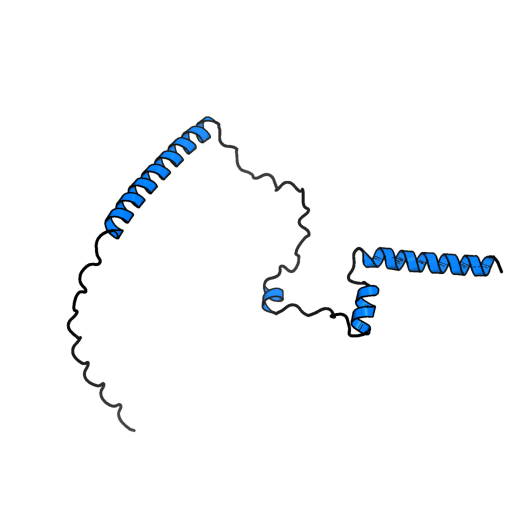7.286 -4.605 -18.523 1.00 81.25 117 GLU A O 1
ATOM 861 N N . PRO A 1 118 ? 47.758 -4.233 -20.695 1.00 80.25 118 PRO A N 1
ATOM 862 C CA . PRO A 1 118 ? 47.160 -5.479 -21.136 1.00 80.25 118 PRO A CA 1
ATOM 863 C C . PRO A 1 118 ? 47.871 -6.661 -20.476 1.00 80.25 118 PRO A C 1
ATOM 865 O O . PRO A 1 118 ? 49.093 -6.795 -20.552 1.00 80.25 118 PRO A O 1
ATOM 868 N N . VAL A 1 119 ? 47.079 -7.525 -19.837 1.00 74.75 119 VAL A N 1
ATOM 869 C CA . VAL A 1 119 ? 47.556 -8.789 -19.269 1.00 74.75 119 VAL A CA 1
ATOM 870 C C . VAL A 1 119 ? 48.285 -9.559 -20.381 1.00 74.75 119 VAL A C 1
ATOM 872 O O . VAL A 1 119 ? 47.724 -9.687 -21.476 1.00 74.75 119 VAL A O 1
ATOM 875 N N . PRO A 1 120 ? 49.519 -10.048 -20.148 1.00 79.88 120 PRO A N 1
ATOM 876 C CA . PRO A 1 120 ? 50.260 -10.790 -21.159 1.00 79.88 120 PRO A CA 1
ATOM 877 C C . PRO A 1 120 ? 49.437 -11.987 -21.638 1.00 79.88 120 PRO A C 1
ATOM 879 O O . PRO A 1 120 ? 48.711 -12.609 -20.858 1.00 79.88 120 PRO A O 1
ATOM 882 N N . ALA A 1 121 ? 49.536 -12.291 -22.934 1.00 77.56 121 ALA A N 1
ATOM 883 C CA . ALA A 1 121 ? 48.794 -13.386 -23.540 1.00 77.56 121 ALA A CA 1
ATOM 884 C C . ALA A 1 121 ? 49.058 -14.687 -22.771 1.00 77.56 121 ALA A C 1
ATOM 886 O O . ALA A 1 121 ? 50.204 -15.116 -22.638 1.00 77.56 121 ALA A O 1
ATOM 887 N N . LEU A 1 122 ? 47.989 -15.306 -22.263 1.00 72.88 122 LEU A N 1
ATOM 888 C CA . LEU A 1 122 ? 48.068 -16.652 -21.712 1.00 72.88 122 LEU A CA 1
ATOM 889 C C . LEU A 1 122 ? 48.512 -17.590 -22.837 1.00 72.88 122 LEU A C 1
ATOM 891 O O . LEU A 1 122 ? 47.908 -17.595 -23.914 1.00 72.88 122 LEU A O 1
ATOM 895 N N . GLU A 1 123 ? 49.578 -18.353 -22.595 1.00 77.69 123 GLU A N 1
ATOM 896 C CA . GLU A 1 123 ? 50.055 -19.343 -23.556 1.00 77.69 123 GLU A CA 1
ATOM 897 C C . GLU A 1 123 ? 48.915 -20.302 -23.941 1.00 77.69 123 GLU A C 1
ATOM 899 O O . GLU A 1 123 ? 48.100 -20.676 -23.086 1.00 77.69 123 GLU A O 1
ATOM 904 N N . PRO A 1 124 ? 48.817 -20.700 -25.223 1.00 74.94 124 PRO A N 1
ATOM 905 C CA . PRO A 1 124 ? 47.765 -21.599 -25.663 1.00 74.94 124 PRO A CA 1
ATOM 906 C C . PRO A 1 124 ? 47.856 -22.920 -24.899 1.00 74.94 124 PRO A C 1
ATOM 908 O O . PRO A 1 124 ? 48.904 -23.565 -24.862 1.00 74.94 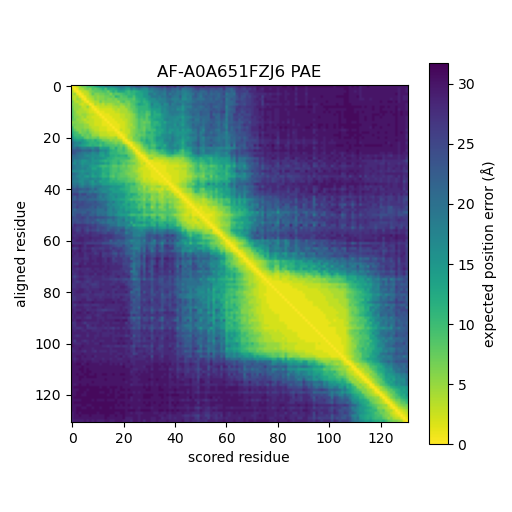124 PRO A O 1
ATOM 911 N N . SER A 1 125 ? 46.727 -23.322 -24.308 1.00 71.81 125 SER A N 1
ATOM 912 C CA . SER A 1 125 ? 46.590 -24.598 -23.606 1.00 71.81 125 SER A CA 1
ATOM 913 C C . SER A 1 125 ? 47.091 -25.748 -24.495 1.00 71.81 125 SER A C 1
ATOM 915 O O . SER A 1 125 ? 46.737 -25.790 -25.682 1.00 71.81 125 SER A O 1
ATOM 917 N N . P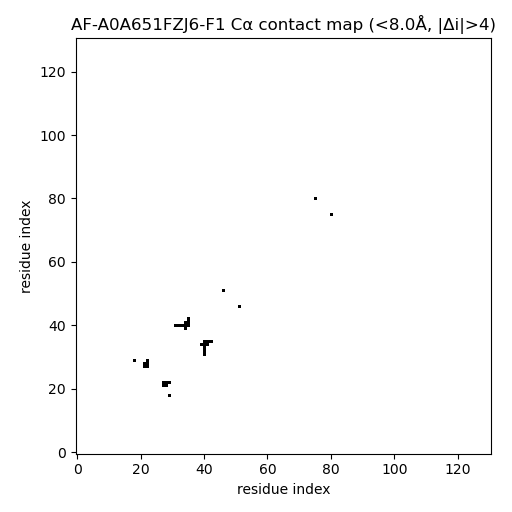RO A 1 126 ? 47.925 -26.666 -23.969 1.00 77.50 126 PRO A N 1
ATOM 918 C CA . PRO A 1 126 ? 48.460 -27.761 -24.761 1.00 77.50 126 PRO A CA 1
ATOM 919 C C . PRO A 1 126 ? 47.317 -28.595 -25.342 1.00 77.50 126 PRO A C 1
ATOM 921 O O . PRO A 1 126 ? 46.364 -28.958 -24.650 1.00 77.50 126 PRO A O 1
ATOM 924 N N . ARG A 1 127 ? 47.413 -28.880 -26.646 1.00 76.31 127 ARG A N 1
ATOM 925 C CA . ARG A 1 127 ? 46.408 -29.657 -27.380 1.00 76.31 127 ARG A CA 1
ATOM 926 C C . ARG A 1 127 ? 46.221 -31.018 -26.687 1.00 76.31 127 ARG A C 1
ATOM 928 O O . ARG A 1 127 ? 47.229 -31.685 -26.440 1.00 76.31 127 ARG A O 1
ATOM 935 N N . PRO A 1 128 ? 44.981 -31.446 -26.386 1.00 72.25 128 PRO A N 1
ATOM 936 C CA . PRO A 1 128 ? 44.763 -32.743 -25.761 1.00 72.25 128 PRO A CA 1
ATOM 937 C C . PRO A 1 128 ? 45.265 -33.868 -26.683 1.00 72.25 128 PRO A C 1
ATOM 939 O O . PRO A 1 128 ? 45.166 -33.735 -27.911 1.00 72.25 128 PRO A O 1
ATOM 942 N N . PRO A 1 129 ? 45.823 -34.957 -26.119 1.00 71.38 129 PRO A N 1
ATOM 943 C CA . PRO A 1 129 ? 46.340 -36.072 -26.901 1.00 71.38 129 PRO A CA 1
ATOM 944 C C . PRO A 1 129 ? 45.216 -36.696 -27.729 1.00 71.38 129 PRO A C 1
ATOM 946 O O . PRO A 1 129 ? 44.122 -36.941 -27.219 1.00 71.38 129 PRO A O 1
ATOM 949 N N . GLN A 1 130 ? 45.492 -36.933 -29.010 1.00 71.62 130 GLN A N 1
ATOM 950 C CA . GLN A 1 130 ? 44.580 -37.675 -29.872 1.00 71.62 130 GLN A CA 1
ATOM 951 C C . GLN A 1 130 ? 44.853 -39.163 -29.668 1.00 71.62 130 GLN A C 1
ATOM 953 O O . GLN A 1 130 ? 45.962 -39.623 -29.943 1.00 71.62 130 GLN A O 1
ATOM 958 N N . TYR A 1 131 ? 43.861 -39.856 -29.113 1.00 64.62 131 TYR A N 1
ATOM 959 C CA . TYR A 1 131 ? 43.826 -41.309 -28.972 1.00 64.62 131 TYR A CA 1
ATOM 960 C C . TYR A 1 131 ? 43.088 -41.928 -30.154 1.00 64.62 131 TYR A C 1
ATOM 962 O O . TYR A 1 131 ? 42.056 -41.343 -30.559 1.00 64.62 131 TYR A O 1
#

Secondary structure (DSSP, 8-state):
-HHHHHHHHHHHHHHHHHHHHHTTTSS--HHHHHHHHTTSSPPPPPPPHHHHHHS-S------TTPPPPPPS-PPPPHHHHHHHHHHHHHHHHHHHHHHHHHHHHHTSPPPPP--PPPPPPPPPPPPPP--

Mean predicted aligned error: 19.68 Å